Protein AF-A0A2N8K8N2-F1 (afdb_monomer)

Secondary structure (DSSP, 8-state):
-HHHHHHHHHHHHHHHHHHHHHHHHHHHHHHHHHHHHHHHHHHHHHHHHHHHHHHHHHHHHHHHHS-HHHHHHHHHHHTS--------

Mean predicted aligned error: 14.61 Å

Solvent-accessible surface area (backbone atoms only — not comparable to full-atom values): 5034 Å² total; per-residue (Å²): 119,66,72,61,56,53,53,53,51,52,52,50,51,52,50,51,51,54,50,52,50,51,52,52,51,51,55,48,53,61,51,50,56,60,50,51,58,49,48,58,51,49,51,52,51,51,50,52,50,51,51,52,52,49,50,55,50,49,51,52,54,51,58,73,70,47,54,73,70,56,50,52,52,49,43,46,66,76,69,40,85,57,87,68,87,74,81,122

pLDDT: mean 79.79, std 12.41, range [48.06, 96.56]

Foldseek 3Di:
DVVVVVVVVVVV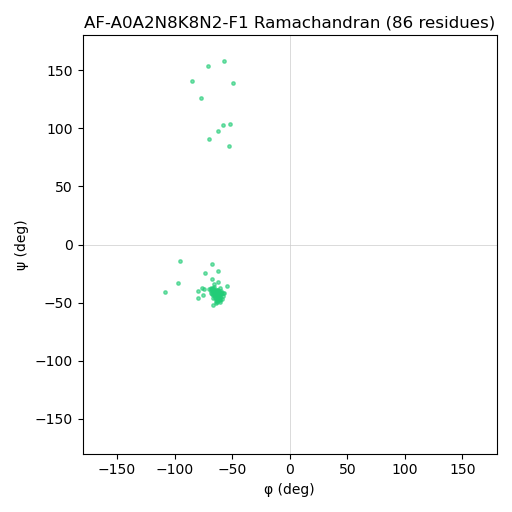VVVVVVVVVVVVVVVVVVVVVVVVVVVVVVVVVVVVVVVVVVVVVVVVVVVVPDDPVRVVVCCCPPPNPHPPPPDD

Sequence (88 aa):
MLAWFERIKEWLMLAGLALAALVSAFYRGRATGRQAERQERQDRINEQAAQARQEVRNVQLETARMDDDAIADELKRQWVRGPGKSRR

Radius of gyration: 34.02 Å; Cα contacts (8 Å, |Δi|>4): 7; chains: 1; bounding box: 66×32×99 Å

Structure (mmCIF, N/CA/C/O backbone):
data_AF-A0A2N8K8N2-F1
#
_entry.id   AF-A0A2N8K8N2-F1
#
loop_
_atom_site.group_PDB
_atom_site.id
_atom_site.type_symbol
_atom_site.label_atom_id
_atom_site.label_alt_id
_atom_site.label_comp_id
_atom_site.label_asym_id
_atom_site.label_entity_id
_atom_site.label_seq_id
_atom_site.pdbx_PDB_ins_code
_atom_site.Cartn_x
_atom_site.Cartn_y
_atom_site.Cartn_z
_atom_site.occupancy
_atom_site.B_iso_or_equiv
_atom_site.auth_seq_id
_atom_site.auth_comp_id
_atom_site.auth_asym_id
_atom_site.auth_atom_id
_atom_site.pdbx_PDB_model_num
ATOM 1 N N . MET A 1 1 ? 34.759 -13.101 -47.128 1.00 57.34 1 MET A N 1
ATOM 2 C CA . MET A 1 1 ? 34.408 -11.773 -46.569 1.00 57.34 1 MET A CA 1
ATOM 3 C C . MET A 1 1 ? 32.959 -11.687 -46.077 1.00 57.34 1 MET A C 1
ATOM 5 O O . MET A 1 1 ? 32.757 -11.136 -45.007 1.00 57.34 1 MET A O 1
ATOM 9 N N . LEU A 1 2 ? 31.970 -12.272 -46.769 1.00 68.00 2 LEU A N 1
ATOM 10 C CA . LEU A 1 2 ? 30.547 -12.236 -46.365 1.00 68.00 2 LEU A CA 1
ATOM 11 C C . LEU A 1 2 ? 30.220 -12.971 -45.043 1.00 68.00 2 LEU A C 1
ATOM 13 O O . LEU A 1 2 ? 29.516 -12.420 -44.206 1.00 68.00 2 LEU A O 1
ATOM 17 N N . ALA A 1 3 ? 30.812 -14.146 -44.795 1.00 72.69 3 ALA A N 1
ATOM 18 C CA . ALA A 1 3 ? 30.543 -14.946 -43.586 1.00 72.69 3 ALA A CA 1
ATOM 19 C C . ALA A 1 3 ? 30.925 -14.257 -42.254 1.00 72.69 3 ALA A C 1
ATOM 21 O O . ALA A 1 3 ? 30.411 -14.595 -41.189 1.00 72.69 3 ALA A O 1
ATOM 22 N N . TRP A 1 4 ? 31.841 -13.284 -42.296 1.00 76.12 4 TRP A N 1
ATOM 23 C CA . TRP A 1 4 ? 32.210 -12.496 -41.117 1.00 76.12 4 TRP A CA 1
ATOM 24 C C . TRP A 1 4 ? 31.137 -11.450 -40.782 1.00 76.12 4 TRP A C 1
ATOM 26 O O . TRP A 1 4 ? 30.798 -11.272 -39.614 1.00 76.12 4 TRP A O 1
ATOM 36 N N . PHE A 1 5 ? 30.530 -10.837 -41.804 1.00 79.50 5 PHE A N 1
ATOM 37 C CA . PHE A 1 5 ? 29.396 -9.925 -41.637 1.00 79.50 5 PHE A CA 1
ATOM 38 C C . PHE A 1 5 ? 28.141 -10.639 -41.127 1.00 79.50 5 PHE A C 1
ATOM 40 O O . PHE A 1 5 ? 27.436 -10.084 -40.287 1.00 79.50 5 PHE A O 1
ATOM 47 N N . GLU A 1 6 ? 27.879 -11.867 -41.580 1.00 82.94 6 GLU A N 1
ATOM 48 C CA . GLU A 1 6 ? 26.747 -12.665 -41.087 1.00 82.94 6 GLU A CA 1
ATOM 49 C C . GLU A 1 6 ? 26.874 -12.973 -39.595 1.00 82.94 6 GLU A C 1
ATOM 51 O O . GLU A 1 6 ? 25.942 -12.705 -38.838 1.00 82.94 6 GLU A O 1
ATOM 56 N N . ARG A 1 7 ? 28.059 -13.399 -39.140 1.00 81.62 7 ARG A N 1
ATOM 57 C CA . ARG A 1 7 ? 28.318 -13.629 -37.710 1.00 81.62 7 ARG A CA 1
ATOM 58 C C . ARG A 1 7 ? 28.169 -12.354 -36.886 1.00 81.62 7 ARG A C 1
ATOM 60 O O . ARG A 1 7 ? 27.572 -12.391 -35.817 1.00 81.62 7 ARG A O 1
ATOM 67 N N . ILE A 1 8 ? 28.660 -11.213 -37.369 1.00 88.12 8 ILE A N 1
ATOM 68 C CA . ILE A 1 8 ? 28.483 -9.930 -36.667 1.00 88.12 8 ILE A CA 1
ATOM 69 C C . ILE A 1 8 ? 27.002 -9.560 -36.559 1.00 88.12 8 ILE A C 1
ATOM 71 O O . ILE A 1 8 ? 26.562 -9.071 -35.520 1.00 88.12 8 ILE A O 1
ATOM 75 N N . LYS A 1 9 ? 26.221 -9.817 -37.609 1.00 89.19 9 LYS A N 1
ATOM 76 C CA . LYS A 1 9 ? 24.786 -9.536 -37.632 1.00 89.19 9 LYS A CA 1
ATOM 77 C C . LYS A 1 9 ? 24.015 -10.421 -36.650 1.00 89.19 9 LYS A C 1
ATOM 79 O O . LYS A 1 9 ? 23.136 -9.916 -35.956 1.00 89.19 9 LYS A O 1
ATOM 84 N N . GLU A 1 10 ? 24.370 -11.699 -36.544 1.00 87.38 10 GLU A N 1
ATOM 85 C CA . GLU A 1 10 ? 23.810 -12.616 -35.543 1.00 87.38 10 GLU A CA 1
ATOM 86 C C . GLU A 1 10 ? 24.143 -12.179 -34.114 1.00 87.38 10 GLU A C 1
ATOM 88 O O . GLU A 1 10 ? 23.253 -12.105 -33.267 1.00 87.38 10 GLU A O 1
ATOM 93 N N . TRP A 1 11 ? 25.399 -11.809 -33.850 1.00 92.25 11 TRP A N 1
ATOM 94 C CA . TRP A 1 11 ? 25.805 -11.298 -32.540 1.00 92.25 11 TRP A CA 1
ATOM 95 C C . TRP A 1 11 ? 25.100 -9.987 -32.180 1.00 92.25 11 TRP A C 1
ATOM 97 O O . TRP A 1 11 ? 24.678 -9.822 -31.038 1.00 92.25 11 TRP A O 1
ATOM 107 N N . LEU A 1 12 ? 24.905 -9.081 -33.142 1.00 93.31 12 LEU A N 1
ATOM 108 C CA . LEU A 1 12 ? 24.138 -7.847 -32.943 1.00 93.31 12 LEU A CA 1
ATOM 109 C C . LEU A 1 12 ? 22.658 -8.119 -32.659 1.00 93.31 12 LEU A C 1
ATOM 111 O O . LEU A 1 12 ? 22.083 -7.475 -31.784 1.00 93.31 12 LEU A O 1
ATOM 115 N N . MET A 1 13 ? 22.047 -9.079 -33.357 1.00 93.50 13 MET A N 1
ATOM 116 C CA . MET A 1 13 ? 20.670 -9.512 -33.095 1.00 93.50 13 MET A CA 1
ATOM 117 C C . MET A 1 13 ? 20.525 -10.068 -31.678 1.00 93.50 13 MET A C 1
ATOM 119 O O . MET A 1 13 ? 19.642 -9.637 -30.938 1.00 93.50 13 MET A O 1
ATOM 123 N N . LEU A 1 14 ? 21.415 -10.976 -31.272 1.00 94.31 14 LEU A N 1
ATOM 124 C CA . LEU A 1 14 ? 21.410 -11.557 -29.929 1.00 94.31 14 LEU A CA 1
ATOM 125 C C . LEU A 1 14 ? 21.647 -10.497 -28.851 1.00 94.31 14 LEU A C 1
ATOM 127 O O . LEU A 1 14 ? 20.931 -10.471 -27.850 1.00 94.31 14 LEU A O 1
ATOM 131 N N . ALA A 1 15 ? 22.598 -9.589 -29.074 1.00 94.81 15 ALA A N 1
ATOM 132 C CA . ALA A 1 15 ? 22.861 -8.478 -28.169 1.00 94.81 15 ALA A CA 1
ATOM 133 C C . ALA A 1 15 ? 21.640 -7.556 -28.044 1.00 94.81 15 ALA A C 1
ATOM 135 O O . ALA A 1 15 ? 21.265 -7.189 -26.933 1.00 94.81 15 ALA A O 1
ATOM 136 N N . GLY A 1 16 ? 20.974 -7.234 -29.156 1.00 96.56 16 GLY A N 1
ATOM 137 C CA . GLY A 1 16 ? 19.753 -6.430 -29.162 1.00 96.56 16 GLY A CA 1
ATOM 138 C C . GLY A 1 16 ? 18.605 -7.095 -28.401 1.00 96.56 16 GLY A C 1
ATOM 139 O O . GLY A 1 16 ? 17.925 -6.443 -27.610 1.00 96.56 16 GLY A O 1
ATOM 140 N N . LEU A 1 17 ? 18.428 -8.405 -28.579 1.00 95.88 17 LEU A N 1
ATOM 141 C CA . LEU A 1 17 ? 17.386 -9.181 -27.907 1.00 95.88 17 LEU A CA 1
ATOM 142 C C . LEU A 1 17 ? 17.643 -9.271 -26.396 1.00 95.88 17 LEU A C 1
ATOM 144 O O . LEU A 1 17 ? 16.733 -9.048 -25.596 1.00 95.88 17 LEU A O 1
ATOM 148 N N . ALA A 1 18 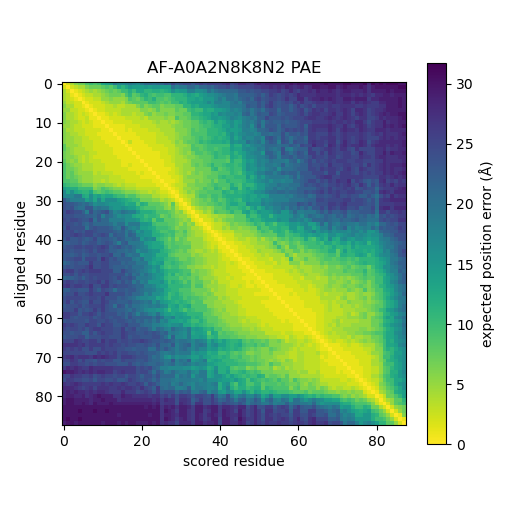? 18.897 -9.498 -26.000 1.00 94.12 18 ALA A N 1
ATOM 149 C CA . ALA A 1 18 ? 19.313 -9.472 -24.602 1.00 94.12 18 ALA A CA 1
ATOM 150 C C . ALA A 1 18 ? 19.077 -8.093 -23.961 1.00 94.12 18 ALA A C 1
ATOM 152 O O . ALA A 1 18 ? 18.547 -8.005 -22.852 1.00 94.12 18 ALA A O 1
ATOM 153 N N . LEU A 1 19 ? 19.396 -7.008 -24.672 1.00 95.88 19 LEU A N 1
ATOM 154 C CA . LEU A 1 19 ? 19.174 -5.647 -24.181 1.00 95.88 19 LEU A CA 1
ATOM 155 C C . LEU A 1 19 ? 17.680 -5.345 -24.009 1.00 95.88 19 LEU A C 1
ATOM 157 O O . LEU A 1 19 ? 17.268 -4.804 -22.984 1.00 95.88 19 LEU A O 1
ATOM 161 N N . ALA A 1 20 ? 16.852 -5.745 -24.977 1.00 94.75 20 ALA A N 1
ATOM 162 C CA . ALA A 1 20 ? 15.404 -5.572 -24.915 1.00 94.75 20 ALA A CA 1
ATOM 163 C C . ALA A 1 20 ? 14.781 -6.344 -23.740 1.00 94.75 20 ALA A C 1
ATOM 165 O O . ALA A 1 20 ? 13.899 -5.821 -23.050 1.00 94.75 20 ALA A O 1
ATOM 166 N N . ALA A 1 21 ? 15.265 -7.560 -23.471 1.00 93.94 21 ALA A N 1
ATOM 167 C CA . ALA A 1 21 ? 14.841 -8.354 -22.323 1.00 93.94 21 ALA A CA 1
ATOM 168 C C . ALA A 1 21 ? 15.207 -7.673 -20.993 1.00 93.94 21 ALA A C 1
ATOM 170 O O . ALA A 1 21 ? 14.357 -7.573 -20.107 1.00 93.94 21 ALA A O 1
ATOM 171 N N . LEU A 1 22 ? 16.427 -7.137 -20.872 1.00 92.56 22 LEU A N 1
ATOM 172 C CA . LEU A 1 22 ? 16.873 -6.402 -19.683 1.00 92.56 22 LEU A CA 1
ATOM 173 C C . LEU A 1 22 ? 16.039 -5.142 -19.436 1.00 92.56 22 LEU A C 1
ATOM 175 O O . LEU A 1 22 ? 15.577 -4.922 -18.316 1.00 92.56 22 LEU A O 1
ATOM 179 N N . VAL A 1 23 ? 15.790 -4.342 -20.476 1.00 93.62 23 VAL A N 1
ATOM 180 C CA . VAL A 1 23 ? 14.945 -3.141 -20.378 1.00 93.62 23 VAL A CA 1
ATOM 181 C C . VAL A 1 23 ? 13.527 -3.524 -19.955 1.00 93.62 23 VAL A C 1
ATOM 183 O O . VAL A 1 23 ? 12.974 -2.933 -19.028 1.00 93.62 23 VAL A O 1
ATOM 186 N N . SER A 1 24 ? 12.953 -4.561 -20.565 1.00 87.81 24 SER A N 1
ATOM 187 C CA . SER A 1 24 ? 11.612 -5.044 -20.224 1.00 87.81 24 SER A CA 1
ATOM 188 C C . SER A 1 24 ? 11.526 -5.521 -18.773 1.00 87.81 24 SER A C 1
ATOM 190 O O . SER A 1 24 ? 10.583 -5.168 -18.066 1.00 87.81 24 SER A O 1
ATOM 192 N N . ALA A 1 25 ? 12.520 -6.274 -18.295 1.00 87.00 25 ALA A N 1
ATOM 193 C CA . ALA A 1 25 ? 12.587 -6.741 -16.913 1.00 87.00 25 ALA A CA 1
ATOM 194 C C . ALA A 1 25 ? 12.758 -5.582 -15.919 1.00 87.00 25 ALA A C 1
ATOM 196 O O . ALA A 1 25 ? 12.091 -5.566 -14.885 1.00 87.00 25 ALA A O 1
ATOM 197 N N . PHE A 1 26 ? 13.581 -4.583 -16.247 1.00 85.19 26 PHE A N 1
ATOM 198 C CA . PHE A 1 26 ? 13.783 -3.394 -15.418 1.00 85.19 26 PHE A CA 1
ATOM 199 C C . PHE A 1 26 ? 12.497 -2.572 -15.270 1.00 85.19 26 PHE A C 1
ATOM 201 O O . PHE A 1 26 ? 12.092 -2.228 -14.156 1.00 85.19 26 PHE A O 1
ATOM 208 N N . TYR A 1 27 ? 11.806 -2.301 -16.380 1.00 81.50 27 TYR A N 1
ATOM 209 C CA . TYR A 1 27 ? 10.533 -1.580 -16.353 1.00 81.50 27 TYR A CA 1
ATOM 210 C C . TYR A 1 27 ? 9.432 -2.380 -15.663 1.00 81.50 27 TYR A C 1
ATOM 212 O O . TYR A 1 27 ? 8.666 -1.809 -14.885 1.00 81.50 27 TYR A O 1
ATOM 220 N N . ARG A 1 28 ? 9.375 -3.697 -15.894 1.00 77.38 28 ARG A N 1
ATOM 221 C CA . ARG A 1 28 ? 8.413 -4.578 -15.232 1.00 77.38 28 ARG A CA 1
ATOM 222 C C . ARG A 1 28 ? 8.665 -4.608 -13.730 1.00 77.38 28 ARG A C 1
ATOM 224 O O . ARG A 1 28 ? 7.747 -4.289 -12.995 1.00 77.38 28 ARG A O 1
ATOM 231 N N . GLY A 1 29 ? 9.897 -4.833 -13.271 1.00 75.12 29 GLY A N 1
ATOM 232 C CA . GLY A 1 29 ? 10.255 -4.796 -11.847 1.00 75.12 29 GLY A CA 1
ATOM 233 C C . GLY A 1 29 ? 9.928 -3.457 -11.173 1.00 75.12 29 GLY A C 1
ATOM 234 O O . GLY A 1 29 ? 9.355 -3.433 -10.083 1.00 75.12 29 GLY A O 1
ATOM 235 N N . ARG A 1 30 ? 10.186 -2.329 -11.851 1.00 70.75 30 ARG A N 1
ATOM 236 C CA . ARG A 1 30 ? 9.820 -0.988 -11.358 1.00 70.75 30 ARG A CA 1
ATOM 237 C C . ARG A 1 30 ? 8.302 -0.756 -11.318 1.00 70.75 30 ARG A C 1
ATOM 239 O O . ARG A 1 30 ? 7.818 0.023 -10.493 1.00 70.75 30 ARG A O 1
ATOM 246 N N . ALA A 1 31 ? 7.542 -1.392 -12.206 1.00 61.66 31 ALA A N 1
ATOM 247 C CA . ALA A 1 31 ? 6.084 -1.335 -12.202 1.00 61.66 31 ALA A CA 1
ATOM 248 C C . ALA A 1 31 ? 5.484 -2.207 -11.087 1.00 61.66 31 ALA A C 1
ATOM 250 O O . ALA A 1 31 ? 4.605 -1.731 -10.367 1.00 61.66 31 ALA A O 1
ATOM 251 N N . THR A 1 32 ? 5.997 -3.426 -10.884 1.00 61.97 32 THR A N 1
ATOM 252 C CA . THR A 1 32 ? 5.483 -4.356 -9.868 1.00 61.97 32 THR A CA 1
ATOM 253 C C . THR A 1 32 ? 5.747 -3.862 -8.447 1.00 61.97 32 THR A C 1
ATOM 255 O O . THR A 1 32 ? 4.860 -3.961 -7.605 1.00 61.97 32 THR A O 1
ATOM 258 N N . GLY A 1 33 ? 6.907 -3.246 -8.179 1.00 61.59 33 GLY A N 1
ATOM 259 C CA . GLY A 1 33 ? 7.226 -2.712 -6.846 1.00 61.59 33 GLY A CA 1
ATOM 260 C C . GLY A 1 33 ? 6.232 -1.648 -6.362 1.00 61.59 33 GLY A C 1
ATOM 261 O O . GLY A 1 33 ? 5.787 -1.679 -5.220 1.00 61.59 33 GLY A O 1
ATOM 262 N N . ARG A 1 34 ? 5.784 -0.756 -7.260 1.00 60.69 34 ARG A N 1
ATOM 263 C CA . ARG A 1 34 ? 4.781 0.276 -6.925 1.00 60.69 34 ARG A CA 1
ATOM 264 C C . ARG A 1 34 ? 3.365 -0.274 -6.759 1.00 60.69 34 ARG A C 1
ATOM 266 O O . ARG A 1 34 ? 2.545 0.376 -6.117 1.00 60.69 34 ARG A O 1
ATOM 273 N N . GLN A 1 35 ? 3.048 -1.415 -7.369 1.00 60.97 35 GLN A N 1
ATOM 274 C CA . GLN A 1 35 ? 1.745 -2.061 -7.197 1.00 60.97 35 GLN A CA 1
ATOM 275 C C . GLN A 1 35 ? 1.679 -2.846 -5.885 1.00 60.97 35 GLN A C 1
ATOM 277 O O . GLN A 1 35 ? 0.669 -2.741 -5.194 1.00 60.97 35 GLN A O 1
ATOM 282 N N . ALA A 1 36 ? 2.760 -3.533 -5.507 1.00 61.41 36 ALA A N 1
ATOM 283 C CA . ALA A 1 36 ? 2.849 -4.262 -4.244 1.00 61.41 36 ALA A CA 1
ATOM 284 C C . ALA A 1 36 ? 2.691 -3.329 -3.029 1.00 61.41 36 ALA A C 1
ATOM 286 O O . ALA A 1 36 ? 1.837 -3.564 -2.181 1.00 61.41 36 ALA A O 1
ATOM 287 N N . GLU A 1 37 ? 3.399 -2.193 -3.002 1.00 61.28 37 GLU A N 1
ATOM 288 C CA . GLU A 1 37 ? 3.262 -1.219 -1.904 1.00 61.28 37 GLU A CA 1
ATOM 289 C C . GLU A 1 37 ? 1.850 -0.624 -1.789 1.00 61.28 37 GLU A C 1
ATOM 291 O O . GLU A 1 37 ? 1.392 -0.285 -0.696 1.00 61.28 37 GLU A O 1
ATOM 296 N N . ARG A 1 38 ? 1.143 -0.463 -2.915 1.00 63.41 38 ARG A N 1
ATOM 297 C CA . ARG A 1 38 ? -0.234 0.051 -2.914 1.00 63.41 38 ARG A CA 1
ATOM 298 C C . ARG A 1 38 ? -1.225 -0.989 -2.411 1.00 63.41 38 ARG A C 1
ATOM 300 O O . ARG A 1 38 ? -2.140 -0.609 -1.690 1.00 63.41 38 ARG A O 1
ATOM 307 N N . GLN A 1 39 ? -1.034 -2.259 -2.763 1.00 63.84 39 GLN A N 1
ATOM 308 C CA . GLN A 1 39 ? -1.856 -3.357 -2.253 1.00 63.84 39 GLN A CA 1
ATOM 309 C C . GLN A 1 39 ? -1.676 -3.507 -0.742 1.00 63.84 39 GLN A C 1
ATOM 311 O O . GLN A 1 39 ? -2.660 -3.421 -0.020 1.00 63.84 39 GLN A O 1
ATOM 316 N N . GLU A 1 40 ? -0.438 -3.541 -0.243 1.00 65.12 40 GLU A N 1
ATOM 317 C CA . GLU A 1 40 ? -0.188 -3.631 1.202 1.00 65.12 40 GLU A CA 1
ATOM 318 C C . GLU A 1 40 ? -0.768 -2.451 1.995 1.00 65.12 40 GLU A C 1
ATOM 320 O O . GLU A 1 40 ? -1.260 -2.620 3.112 1.00 65.12 40 GLU A O 1
ATOM 325 N N . ARG A 1 41 ? -0.713 -1.228 1.447 1.00 64.75 41 ARG A N 1
ATOM 326 C CA . ARG A 1 41 ? -1.354 -0.066 2.083 1.00 64.75 41 ARG A CA 1
ATOM 327 C C . ARG A 1 41 ? -2.875 -0.169 2.053 1.00 64.75 41 ARG A C 1
ATOM 329 O O . ARG A 1 41 ? -3.512 0.169 3.047 1.00 64.75 41 ARG A O 1
ATOM 336 N N . GLN A 1 42 ? -3.451 -0.617 0.941 1.00 69.06 42 GLN A N 1
ATOM 337 C CA . GLN A 1 42 ? -4.897 -0.767 0.807 1.00 69.06 42 GLN A CA 1
ATOM 338 C C . GLN A 1 42 ? -5.434 -1.858 1.737 1.00 69.06 42 GLN A C 1
ATOM 340 O O . GLN A 1 42 ? -6.476 -1.655 2.354 1.00 69.06 42 GLN A O 1
ATOM 345 N N . ASP A 1 43 ? -4.703 -2.958 1.897 1.00 73.12 43 ASP A N 1
ATOM 346 C CA . ASP A 1 43 ? -5.068 -4.054 2.793 1.00 73.12 43 ASP A CA 1
ATOM 347 C C . ASP A 1 43 ? -5.062 -3.597 4.251 1.00 73.12 43 ASP A C 1
ATOM 349 O O . ASP A 1 43 ? -6.042 -3.818 4.958 1.00 73.12 43 ASP A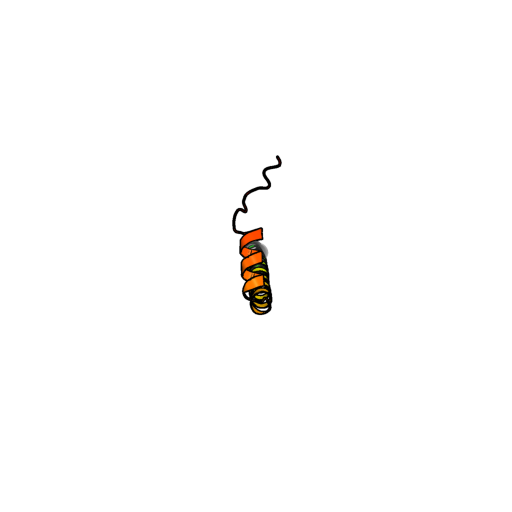 O 1
ATOM 353 N N . ARG A 1 44 ? -4.044 -2.834 4.676 1.00 73.56 44 ARG A N 1
ATOM 354 C CA . ARG A 1 44 ? -4.025 -2.231 6.021 1.00 73.56 44 ARG A CA 1
ATOM 355 C C . ARG A 1 44 ? -5.186 -1.264 6.257 1.00 73.56 44 ARG A C 1
ATOM 357 O O . ARG A 1 44 ? -5.776 -1.274 7.333 1.00 73.56 44 ARG A O 1
ATOM 364 N N . ILE A 1 45 ? -5.531 -0.432 5.271 1.00 76.50 45 ILE A N 1
ATOM 365 C CA . ILE A 1 45 ? -6.679 0.488 5.374 1.00 76.50 45 ILE A C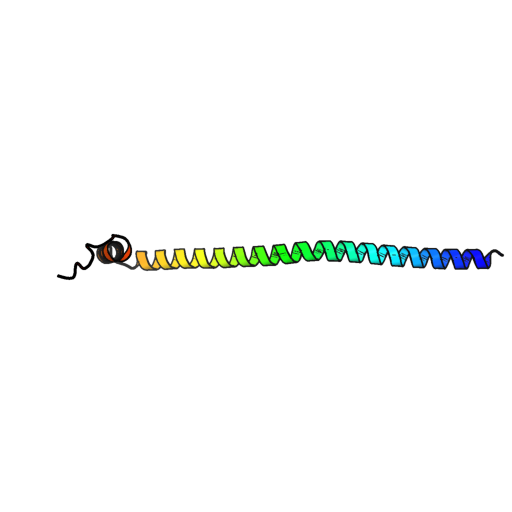A 1
ATOM 366 C C . ILE A 1 45 ? -7.990 -0.298 5.456 1.00 76.50 45 ILE A C 1
ATOM 368 O O . ILE A 1 45 ? -8.863 0.035 6.257 1.00 76.50 45 ILE A O 1
ATOM 372 N N . ASN A 1 46 ? -8.134 -1.348 4.649 1.00 80.81 46 ASN A N 1
ATOM 373 C CA . ASN A 1 46 ? -9.316 -2.201 4.656 1.00 80.81 46 ASN A CA 1
ATOM 374 C C . ASN A 1 46 ? -9.463 -2.942 5.990 1.00 80.81 46 ASN A C 1
ATOM 376 O O . ASN A 1 46 ? -10.574 -3.033 6.508 1.00 80.81 46 ASN A O 1
ATOM 380 N N . GLU A 1 47 ? -8.362 -3.424 6.564 1.00 81.50 47 GLU A N 1
ATOM 381 C CA . GLU A 1 47 ? -8.343 -4.088 7.867 1.00 81.50 47 GLU A CA 1
ATOM 382 C C . GLU A 1 47 ? -8.728 -3.122 8.995 1.00 81.50 47 GLU A C 1
ATOM 384 O O . GLU A 1 47 ? -9.622 -3.425 9.786 1.00 81.50 47 GLU A O 1
ATOM 389 N N . GLN A 1 48 ? -8.163 -1.910 9.014 1.00 82.69 48 GLN A N 1
ATOM 390 C CA . GLN A 1 48 ? -8.562 -0.860 9.960 1.00 82.69 48 GLN A CA 1
ATOM 391 C C . GLN A 1 48 ? -10.039 -0.474 9.804 1.00 82.69 48 GLN A C 1
ATOM 393 O O . GLN A 1 48 ? -10.754 -0.325 10.794 1.00 82.69 48 GLN A O 1
ATOM 398 N N . ALA A 1 49 ? -10.529 -0.353 8.569 1.00 82.44 49 ALA A N 1
ATOM 399 C CA . ALA A 1 49 ? -11.935 -0.065 8.302 1.00 82.44 49 ALA A CA 1
ATOM 400 C C . ALA A 1 49 ? -12.856 -1.211 8.753 1.00 82.44 49 ALA A C 1
ATOM 402 O O . ALA A 1 49 ? -13.959 -0.958 9.237 1.00 82.44 49 ALA A O 1
ATOM 403 N N . ALA A 1 50 ? -12.423 -2.465 8.612 1.00 87.44 50 ALA A N 1
ATOM 404 C CA . ALA A 1 50 ? -13.164 -3.627 9.089 1.00 87.44 50 ALA A CA 1
ATOM 405 C C . ALA A 1 50 ? -13.243 -3.651 10.622 1.00 87.44 50 ALA A C 1
ATOM 407 O O . ALA A 1 50 ? -14.337 -3.809 11.163 1.00 87.44 50 ALA A O 1
ATOM 408 N N . GLN A 1 51 ? -12.125 -3.404 11.309 1.00 89.38 51 GLN A N 1
ATOM 409 C CA . GLN A 1 51 ? -12.087 -3.290 12.770 1.00 89.38 51 GLN A CA 1
ATOM 410 C C . GLN A 1 51 ? -12.982 -2.150 13.267 1.00 89.38 51 GLN A C 1
ATOM 412 O O . GLN A 1 51 ? -13.796 -2.358 14.160 1.00 89.38 51 GLN A O 1
ATOM 417 N N . ALA A 1 52 ? -12.929 -0.976 12.630 1.00 87.25 52 ALA A N 1
ATOM 418 C CA . ALA A 1 52 ? -13.789 0.154 12.982 1.00 87.25 52 ALA A CA 1
ATOM 419 C C . ALA A 1 52 ? -15.285 -0.175 12.826 1.00 87.25 52 ALA A C 1
ATOM 421 O O . ALA A 1 52 ? -16.094 0.178 13.682 1.00 87.25 52 ALA A O 1
ATOM 422 N N . ARG A 1 53 ? -15.673 -0.888 11.759 1.00 86.44 53 ARG A N 1
ATOM 423 C CA . ARG A 1 53 ? -17.063 -1.347 11.574 1.00 86.44 53 ARG A CA 1
ATOM 424 C C . ARG A 1 53 ? -17.488 -2.338 12.653 1.00 86.44 53 ARG A C 1
ATOM 426 O O . ARG A 1 53 ? -18.636 -2.295 13.089 1.00 86.44 53 ARG A O 1
ATOM 433 N N . GLN A 1 54 ? -16.589 -3.233 13.054 1.00 91.62 54 GLN A N 1
ATOM 434 C CA . GLN A 1 54 ? -16.863 -4.201 14.109 1.00 91.62 54 GLN A CA 1
ATOM 435 C C . GLN A 1 54 ? -17.038 -3.506 15.459 1.00 91.62 54 GLN A C 1
ATOM 437 O O . GLN A 1 54 ? -18.008 -3.795 16.152 1.00 91.62 54 GLN A O 1
ATOM 442 N N . GLU A 1 55 ? -16.177 -2.542 15.778 1.00 90.88 55 GLU A N 1
ATOM 443 C CA . GLU A 1 55 ? -16.258 -1.765 17.014 1.00 90.88 55 GLU A CA 1
ATOM 444 C C . GLU A 1 55 ? -17.564 -0.976 17.099 1.00 90.88 55 GLU A C 1
ATOM 446 O O . GLU A 1 55 ? -18.302 -1.089 18.073 1.00 90.88 55 GLU A O 1
ATOM 451 N N . VAL A 1 56 ? -17.928 -0.264 16.028 1.00 91.19 56 VAL A N 1
ATOM 452 C CA . VAL A 1 56 ? -19.206 0.460 15.961 1.00 91.19 56 VAL A CA 1
ATOM 453 C C . VAL A 1 56 ? -20.385 -0.489 16.167 1.00 91.19 56 VAL A C 1
ATOM 455 O O . VAL A 1 56 ? -21.330 -0.154 16.879 1.00 91.19 56 VAL A O 1
ATOM 458 N N . ARG A 1 57 ? -20.345 -1.683 15.568 1.00 90.25 57 ARG A N 1
ATOM 459 C CA . ARG A 1 57 ? -21.412 -2.673 15.728 1.00 90.25 57 ARG A CA 1
ATOM 460 C C . ARG A 1 57 ? -21.463 -3.245 17.143 1.00 90.25 57 ARG A C 1
ATOM 462 O O . ARG A 1 57 ? -22.561 -3.469 17.643 1.00 90.25 57 ARG A O 1
ATOM 469 N N . ASN A 1 58 ? -20.316 -3.470 17.777 1.00 91.81 58 ASN A N 1
ATOM 470 C CA . ASN A 1 58 ? -20.243 -3.926 19.162 1.00 91.81 58 ASN A CA 1
ATOM 471 C C . ASN A 1 58 ? -20.846 -2.884 20.103 1.00 91.81 58 ASN A C 1
ATOM 473 O O . ASN A 1 58 ? -21.749 -3.231 20.855 1.00 91.81 58 ASN A O 1
ATOM 477 N N . VAL A 1 59 ? -20.444 -1.615 19.974 1.00 88.38 59 VAL A N 1
ATOM 478 C CA . VAL A 1 59 ? -21.001 -0.505 20.762 1.00 88.38 59 VAL A CA 1
ATOM 479 C C . VAL A 1 59 ? -22.507 -0.392 20.545 1.00 88.38 59 VAL A C 1
ATOM 481 O O . VAL A 1 59 ? -23.258 -0.331 21.507 1.00 88.38 59 VAL A O 1
ATOM 484 N N . GLN A 1 60 ? -22.984 -0.441 19.296 1.00 88.44 60 GLN A N 1
ATOM 485 C CA . GLN A 1 60 ? -24.425 -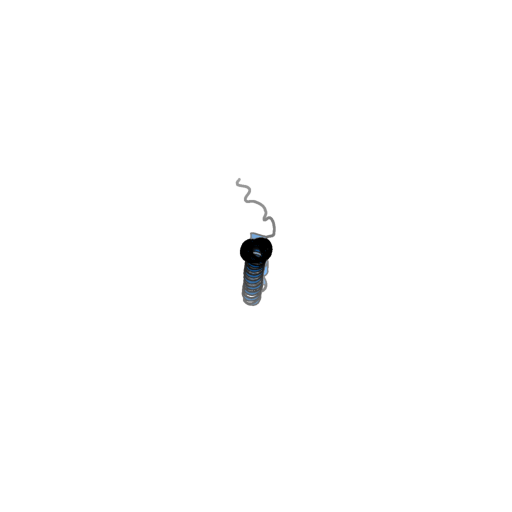0.402 19.020 1.00 88.44 60 GLN A CA 1
ATOM 486 C C . GLN A 1 60 ? -25.183 -1.560 19.675 1.00 88.44 60 GLN A C 1
ATOM 488 O O . GLN A 1 60 ? -26.262 -1.350 20.219 1.00 88.44 60 GLN A O 1
ATOM 493 N N . LEU A 1 61 ? -24.641 -2.780 19.617 1.00 91.38 61 LEU A N 1
ATOM 494 C CA . LEU A 1 61 ? -25.259 -3.950 20.240 1.00 91.38 61 LEU A CA 1
ATOM 495 C C . LEU A 1 61 ? -25.229 -3.876 21.766 1.00 91.38 61 LEU A C 1
ATOM 497 O O . LEU A 1 61 ? -26.176 -4.324 22.403 1.00 91.38 61 LEU A O 1
ATOM 501 N N . GLU A 1 62 ? -24.155 -3.349 22.344 1.00 87.81 62 GLU A N 1
ATOM 502 C CA . GLU A 1 62 ? -24.013 -3.145 23.781 1.00 87.81 62 GLU A CA 1
ATOM 503 C C . GLU A 1 62 ? -25.001 -2.090 24.277 1.00 87.81 62 GLU A C 1
ATOM 505 O O . GLU A 1 62 ? -25.820 -2.389 25.141 1.00 87.81 62 GLU A O 1
ATOM 510 N N . THR A 1 63 ? -25.030 -0.913 23.647 1.00 86.12 63 THR A N 1
ATOM 511 C CA . THR A 1 63 ? -25.984 0.151 23.974 1.00 86.12 63 THR A CA 1
ATOM 512 C C . THR A 1 63 ? -27.429 -0.305 23.782 1.00 86.12 63 THR A C 1
ATOM 514 O O . THR A 1 63 ? -28.259 -0.040 24.637 1.00 86.12 63 THR A O 1
ATOM 517 N N . ALA A 1 64 ? -27.747 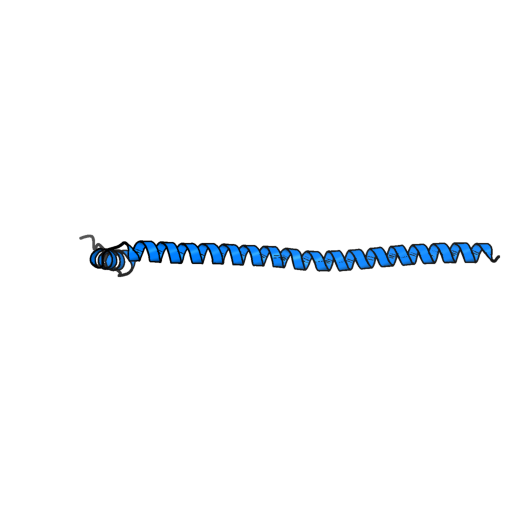-1.046 22.715 1.00 87.88 64 ALA A N 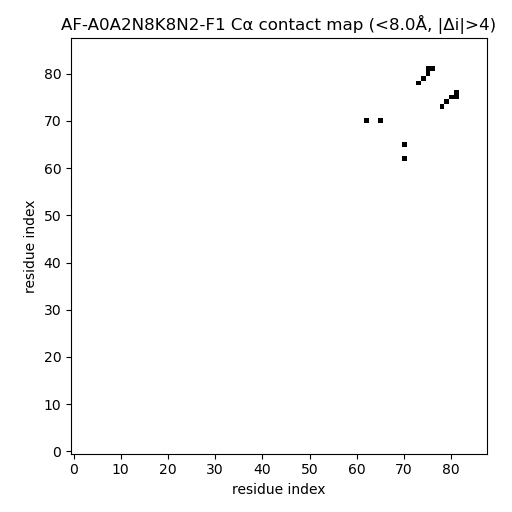1
ATOM 518 C CA . ALA A 1 64 ? -29.106 -1.548 22.486 1.00 87.88 64 ALA A CA 1
ATOM 519 C C . ALA A 1 64 ? -29.564 -2.605 23.510 1.00 87.88 64 ALA A C 1
ATOM 521 O O . ALA A 1 64 ? -30.753 -2.909 23.578 1.00 87.88 64 ALA A O 1
ATOM 522 N N . ARG A 1 65 ? -28.634 -3.210 24.259 1.00 87.69 65 ARG A N 1
ATOM 523 C CA . ARG A 1 65 ? -28.930 -4.162 25.340 1.00 87.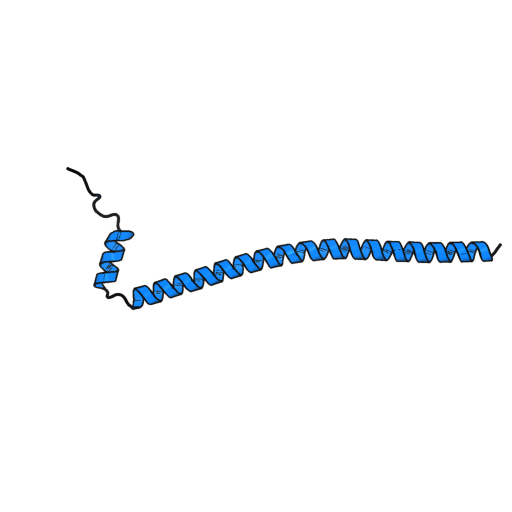69 65 ARG A CA 1
ATOM 524 C C . ARG A 1 65 ? -28.975 -3.508 26.718 1.00 87.69 65 ARG A C 1
ATOM 526 O O . ARG A 1 65 ? -29.403 -4.169 27.659 1.00 87.69 65 ARG A O 1
ATOM 533 N N . MET A 1 66 ? -28.486 -2.280 26.847 1.00 86.50 66 MET A N 1
ATOM 534 C CA . MET A 1 66 ? -28.519 -1.532 28.096 1.00 86.50 66 MET A CA 1
ATOM 535 C C . MET A 1 66 ? -29.863 -0.826 28.245 1.00 86.50 66 MET A C 1
ATOM 537 O O . MET A 1 66 ? -30.399 -0.282 27.282 1.00 86.50 66 MET A O 1
ATOM 541 N N . ASP A 1 67 ? -30.379 -0.813 29.469 1.00 87.25 67 ASP A N 1
ATOM 542 C CA . ASP A 1 67 ? -31.530 0.012 29.819 1.00 87.25 67 ASP A CA 1
ATOM 543 C C . ASP A 1 67 ? -31.140 1.501 29.840 1.00 87.25 67 ASP A C 1
ATOM 545 O O . ASP A 1 67 ? -29.986 1.852 30.111 1.00 87.25 67 ASP A O 1
ATOM 549 N N . ASP A 1 68 ? -32.110 2.388 29.609 1.00 85.12 68 ASP A N 1
ATOM 550 C CA . ASP A 1 68 ? -31.890 3.841 29.519 1.00 85.12 68 ASP A CA 1
ATOM 551 C C . ASP A 1 68 ? -31.185 4.427 30.761 1.00 85.12 68 ASP A C 1
ATOM 553 O O . ASP A 1 68 ? -30.328 5.308 30.643 1.00 85.12 68 ASP A O 1
ATOM 557 N N . ASP A 1 69 ? -31.486 3.901 31.953 1.00 84.62 69 ASP A N 1
ATOM 558 C CA . ASP A 1 69 ? -30.841 4.306 33.209 1.00 84.62 69 ASP A CA 1
ATOM 559 C C . ASP A 1 69 ? -29.359 3.898 33.257 1.00 84.62 69 ASP A C 1
ATOM 561 O O . ASP A 1 69 ? -28.507 4.671 33.704 1.00 84.62 69 ASP A O 1
ATOM 565 N N . ALA A 1 70 ? -29.030 2.710 32.739 1.00 84.19 70 ALA A N 1
ATOM 566 C CA . ALA A 1 70 ? -27.656 2.222 32.659 1.00 84.19 70 ALA A CA 1
ATOM 567 C C . ALA A 1 70 ? -26.833 3.045 31.654 1.00 84.19 70 ALA A C 1
ATOM 569 O O . ALA A 1 70 ? -25.693 3.416 31.946 1.00 84.19 70 ALA A O 1
ATOM 570 N N . ILE A 1 71 ? -27.436 3.418 30.519 1.00 83.50 71 ILE A N 1
ATOM 571 C CA . ILE A 1 71 ? -26.834 4.323 29.529 1.00 83.50 71 ILE A CA 1
ATOM 572 C C . ILE A 1 71 ? -26.537 5.689 30.168 1.00 83.50 71 ILE A C 1
ATOM 574 O O . ILE A 1 71 ? -25.436 6.229 30.020 1.00 83.50 71 ILE A O 1
ATOM 578 N N . ALA A 1 72 ? -27.497 6.253 30.908 1.00 84.75 72 ALA A N 1
ATOM 579 C CA . ALA A 1 72 ? -27.346 7.551 31.560 1.00 84.75 72 ALA A CA 1
ATOM 580 C C . ALA A 1 72 ? -26.236 7.556 32.626 1.00 84.75 72 ALA A C 1
ATOM 582 O O . ALA A 1 72 ? -25.486 8.533 32.730 1.00 84.75 72 ALA A O 1
ATOM 583 N N . ASP A 1 73 ? -26.109 6.485 33.407 1.00 84.56 73 ASP A N 1
ATOM 584 C CA . ASP A 1 73 ? -25.071 6.355 34.431 1.00 84.56 73 ASP A CA 1
ATOM 585 C C . ASP A 1 73 ? -23.670 6.174 33.835 1.00 84.56 73 ASP A C 1
ATOM 587 O O . ASP A 1 73 ? -22.708 6.776 34.329 1.00 84.56 73 ASP A O 1
ATOM 591 N N . GLU A 1 74 ? -23.539 5.425 32.740 1.00 82.62 74 GLU A N 1
ATOM 592 C CA . GLU A 1 74 ? -22.275 5.274 32.017 1.00 82.62 74 GLU A CA 1
ATOM 593 C C . GLU A 1 74 ? -21.809 6.596 31.388 1.00 82.62 74 GLU A C 1
ATOM 595 O O . GLU A 1 74 ? -20.659 7.007 31.585 1.00 82.62 74 GLU A O 1
ATOM 600 N N . LEU A 1 75 ? -22.715 7.334 30.735 1.00 84.81 75 LEU A N 1
ATOM 601 C CA . LEU A 1 75 ? -22.451 8.682 30.215 1.00 84.81 75 LEU A CA 1
ATOM 602 C C . LEU A 1 75 ? -22.007 9.644 31.325 1.00 84.81 75 LEU A C 1
ATOM 604 O O . LEU A 1 75 ? -21.026 10.375 31.159 1.00 84.81 75 LEU A O 1
ATOM 608 N N . LYS A 1 76 ? -22.678 9.630 32.482 1.00 84.81 76 LYS A N 1
ATOM 609 C CA . LYS A 1 76 ? -22.310 10.478 33.629 1.00 84.81 76 LYS A CA 1
ATOM 610 C C . LYS A 1 76 ? -20.949 10.120 34.225 1.00 84.81 76 LYS A C 1
ATOM 612 O O . LYS A 1 76 ? -20.263 11.009 34.722 1.00 84.81 76 LYS A O 1
ATOM 617 N N . ARG A 1 77 ? -20.562 8.842 34.213 1.00 79.25 77 ARG A N 1
ATOM 618 C CA . ARG A 1 77 ? -19.282 8.369 34.764 1.00 79.25 77 ARG A CA 1
ATOM 619 C C . ARG A 1 77 ? -18.101 8.605 33.836 1.00 79.25 77 ARG A C 1
ATOM 621 O O . ARG A 1 77 ? -17.043 9.010 34.314 1.00 79.25 77 ARG A O 1
ATOM 628 N N . GLN A 1 78 ? -18.254 8.274 32.556 1.00 82.94 78 GLN A N 1
ATOM 629 C CA . GLN A 1 78 ? -17.137 8.205 31.614 1.00 82.94 78 GLN A CA 1
ATOM 630 C C . GLN A 1 78 ? -16.974 9.481 30.779 1.00 82.94 78 GLN A C 1
ATOM 632 O O . GLN A 1 78 ? -15.848 9.855 30.454 1.00 82.94 78 GLN A O 1
ATOM 637 N N . TRP A 1 79 ? -18.076 10.159 30.445 1.00 80.88 79 TRP A N 1
ATOM 638 C CA . TRP A 1 79 ? -18.075 11.286 29.503 1.00 80.88 79 TRP A CA 1
ATOM 639 C C . TRP A 1 79 ? -18.298 12.633 30.183 1.00 80.88 79 TRP A C 1
ATOM 641 O O . TRP A 1 79 ? -17.632 13.618 29.856 1.00 80.88 79 TRP A O 1
ATOM 651 N N . VAL A 1 80 ? -19.211 12.698 31.152 1.00 81.00 80 VAL A N 1
ATOM 652 C CA . VAL A 1 80 ? -19.392 13.906 31.957 1.00 81.00 80 VAL A CA 1
ATOM 653 C C . VAL A 1 80 ? -18.268 13.965 32.983 1.00 81.00 80 VAL A C 1
ATOM 655 O O . VAL A 1 80 ? -18.047 13.034 33.754 1.00 81.00 80 VAL A O 1
ATOM 658 N N . ARG A 1 81 ? -17.541 15.084 33.017 1.00 71.19 81 ARG A N 1
ATOM 659 C CA . ARG A 1 81 ? -16.556 15.351 34.068 1.00 71.19 81 ARG A CA 1
ATOM 660 C C . ARG A 1 81 ? -17.314 15.422 35.397 1.00 71.19 81 ARG A C 1
ATOM 662 O O . ARG A 1 81 ? -17.924 16.443 35.705 1.00 71.19 81 ARG A O 1
ATOM 669 N N . GLY A 1 82 ? -17.329 14.321 36.148 1.00 65.69 82 GLY A N 1
ATOM 670 C CA . GLY A 1 82 ? -17.958 14.282 37.465 1.00 65.69 82 GLY A CA 1
ATOM 671 C C . GLY A 1 82 ? -17.348 15.345 38.386 1.00 65.69 82 GLY A C 1
ATOM 672 O O . GLY A 1 82 ? -16.215 15.779 38.140 1.00 65.69 82 GLY A O 1
ATOM 673 N N . PRO A 1 83 ? -18.054 15.776 39.449 1.00 58.66 83 PRO A N 1
ATOM 674 C CA . PRO A 1 83 ? -17.444 16.600 40.480 1.00 58.66 83 PRO A CA 1
ATOM 675 C C . PRO A 1 83 ? -16.272 15.792 41.029 1.00 58.66 83 PRO A C 1
ATOM 677 O O . PRO A 1 83 ? -16.457 14.777 41.702 1.00 58.66 83 PRO A O 1
ATOM 680 N N . GLY A 1 84 ? -15.064 16.173 40.609 1.00 57.91 84 GLY A N 1
ATOM 681 C CA . GLY A 1 84 ? -13.846 15.460 40.942 1.00 57.91 84 GLY A CA 1
ATOM 682 C C . GLY A 1 84 ? -13.831 15.215 42.437 1.00 57.91 84 GLY A C 1
ATOM 683 O O . GLY A 1 84 ? -14.245 16.082 43.204 1.00 57.91 84 GLY A O 1
ATOM 684 N N . LYS A 1 85 ? -13.398 14.018 42.833 1.00 56.03 85 LYS A N 1
ATOM 685 C CA . LYS A 1 85 ? -13.174 13.624 44.220 1.00 56.03 85 LYS A CA 1
ATOM 686 C C . LYS A 1 85 ? -12.261 14.663 44.880 1.00 56.03 85 LYS A C 1
ATOM 688 O O . LYS A 1 85 ? -11.044 14.492 44.910 1.00 56.03 85 LYS A O 1
ATOM 693 N N . SER A 1 86 ? -12.835 15.755 45.380 1.00 52.66 86 SER A N 1
ATOM 694 C CA . SER A 1 86 ? -12.169 16.695 46.258 1.00 52.66 86 SER A CA 1
ATOM 695 C C . SER A 1 86 ? -12.001 15.925 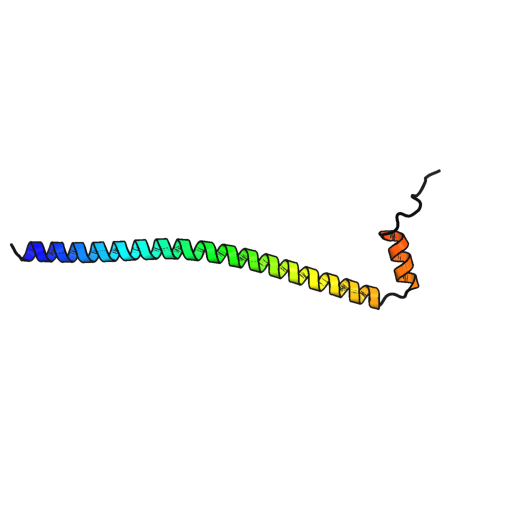47.554 1.00 52.66 86 SER A C 1
ATOM 697 O O . SER A 1 86 ? -12.914 15.846 48.376 1.00 52.66 86 SER A O 1
ATOM 699 N N . ARG A 1 87 ? -10.861 15.240 47.665 1.00 51.22 87 ARG A N 1
ATOM 700 C CA . ARG A 1 87 ? -10.326 14.782 48.941 1.00 51.22 87 ARG A CA 1
ATOM 701 C C . ARG A 1 87 ? -10.304 16.008 49.849 1.00 51.22 87 ARG A C 1
ATOM 703 O O . ARG A 1 87 ? -9.495 16.907 49.638 1.00 51.22 87 ARG A O 1
ATOM 710 N N . ARG A 1 88 ? -11.266 16.059 50.763 1.00 48.06 88 ARG A N 1
ATOM 711 C CA . ARG A 1 88 ? -11.135 16.786 52.016 1.00 48.06 88 ARG A CA 1
ATOM 712 C C . ARG A 1 88 ? -10.382 15.890 52.985 1.00 48.06 88 ARG A C 1
ATOM 714 O O . ARG A 1 88 ? -10.614 14.660 52.912 1.00 48.06 88 ARG A O 1
#

Organism: NCBI:txid1389932